Protein AF-A0A1B6JLX1-F1 (afdb_monomer_lite)

Foldseek 3Di:
DDLVVVQVVVVVVCVVVVNPPDGSDPVVSVVVCVVQQKDWDQQDEAPDPDDVVVVVVCVVVVCVVCPPPDPVPDDDDPDDDDDDPDDPRIDTDHPPDDRYHDD

Organism: NCBI:txid320908

Sequence (103 aa):
MSGPILQEKVQQFDFKLGHENFRASNEWLQNFKKRNELIFQKVCGENAKVDDGVCTEWKYKLPELTKGYEPENIYNADETELFLKCLPDKILSCKGDKCHGGK

Structure (mmCIF, N/CA/C/O backbone):
data_AF-A0A1B6JLX1-F1
#
_entry.id   AF-A0A1B6JLX1-F1
#
loop_
_atom_site.group_PDB
_atom_site.id
_atom_site.type_symbol
_atom_site.label_atom_id
_atom_site.label_alt_id
_atom_site.label_comp_id
_atom_site.label_asym_id
_atom_site.label_entity_id
_atom_site.label_seq_id
_atom_site.pdbx_PDB_ins_code
_atom_site.Cartn_x
_atom_site.Cartn_y
_atom_site.Cartn_z
_atom_site.occupancy
_atom_site.B_iso_or_equiv
_atom_site.auth_seq_id
_atom_site.auth_comp_id
_atom_site.auth_asym_id
_atom_site.auth_atom_id
_atom_site.pdbx_PDB_model_num
ATOM 1 N N . MET A 1 1 ? -12.224 0.620 6.899 1.00 56.28 1 MET A N 1
ATOM 2 C CA . MET A 1 1 ? -13.073 0.618 8.119 1.00 56.28 1 MET A CA 1
ATOM 3 C C . MET A 1 1 ? -12.340 1.363 9.226 1.00 56.28 1 MET A C 1
ATOM 5 O O . MET A 1 1 ? -11.205 1.004 9.516 1.00 56.28 1 MET A O 1
ATOM 9 N N . SER A 1 2 ? -12.920 2.427 9.791 1.00 68.88 2 SER A N 1
ATOM 10 C CA . SER A 1 2 ? -12.272 3.239 10.836 1.00 68.88 2 SER A CA 1
ATOM 11 C C . SER A 1 2 ? -12.553 2.687 12.243 1.00 68.88 2 SER A C 1
ATOM 13 O O . SER A 1 2 ? -13.519 1.953 12.450 1.00 68.88 2 SER A O 1
ATOM 15 N N . GLY A 1 3 ? -11.702 3.028 13.220 1.00 79.69 3 GLY A N 1
ATOM 16 C CA . GLY A 1 3 ? -11.872 2.626 14.626 1.00 79.69 3 GLY A CA 1
ATOM 17 C C . GLY A 1 3 ? -13.245 2.977 15.226 1.00 79.69 3 GLY A C 1
ATOM 18 O O . GLY A 1 3 ? -13.867 2.077 15.790 1.00 79.69 3 GLY A O 1
ATOM 19 N N . PRO A 1 4 ? -13.760 4.209 15.029 1.00 86.81 4 PRO A N 1
ATOM 20 C CA . PRO A 1 4 ? -15.072 4.614 15.537 1.00 86.81 4 PRO A CA 1
ATOM 21 C C . PRO A 1 4 ? -16.235 3.765 15.010 1.00 86.81 4 PRO A C 1
ATOM 23 O O . PRO A 1 4 ? -17.088 3.355 15.791 1.00 86.81 4 PRO A O 1
ATOM 26 N N . ILE A 1 5 ? -16.229 3.417 13.715 1.00 86.50 5 ILE A N 1
ATOM 27 C CA . ILE A 1 5 ? -17.277 2.572 13.113 1.00 86.50 5 ILE A CA 1
ATOM 28 C C . ILE A 1 5 ? -17.288 1.182 13.763 1.00 86.50 5 ILE A C 1
ATOM 30 O O . ILE A 1 5 ? -18.350 0.614 14.013 1.00 86.50 5 ILE A O 1
ATOM 34 N N . LEU A 1 6 ? -16.105 0.630 14.056 1.00 84.56 6 LEU A N 1
ATOM 35 C CA . LEU A 1 6 ? -15.990 -0.665 14.724 1.00 84.56 6 LEU A CA 1
ATOM 36 C C . LEU A 1 6 ? -16.550 -0.607 16.151 1.00 84.56 6 LEU A C 1
ATOM 38 O O . LEU A 1 6 ? -17.287 -1.500 16.558 1.00 84.56 6 LEU A O 1
ATOM 42 N N . GLN A 1 7 ? -16.214 0.447 16.898 1.00 89.81 7 GLN A N 1
ATOM 43 C CA . GLN A 1 7 ? -16.682 0.642 18.272 1.00 89.81 7 GLN A CA 1
ATOM 44 C C . GLN A 1 7 ? -18.205 0.785 18.327 1.00 89.81 7 GLN A C 1
ATOM 46 O O . GLN A 1 7 ? -18.845 0.128 19.144 1.00 89.81 7 GLN A O 1
ATOM 51 N N . GLU A 1 8 ? -18.785 1.573 17.420 1.00 90.19 8 GLU A N 1
ATOM 52 C CA . GLU A 1 8 ? -20.234 1.757 17.324 1.00 90.19 8 GLU A CA 1
ATOM 53 C C . GLU A 1 8 ? -20.948 0.446 16.968 1.00 90.19 8 GLU A C 1
ATOM 55 O O . GLU A 1 8 ? -21.927 0.069 17.612 1.00 90.19 8 GLU A O 1
ATOM 60 N N . LYS A 1 9 ? -20.430 -0.310 15.990 1.00 89.81 9 LYS A N 1
ATOM 61 C CA . LYS A 1 9 ? -21.012 -1.606 15.615 1.00 89.81 9 LYS A CA 1
ATOM 62 C C . LYS A 1 9 ? -20.998 -2.606 16.762 1.00 89.81 9 LYS A C 1
ATOM 64 O O . LYS A 1 9 ? -21.985 -3.308 16.957 1.00 89.81 9 LYS A O 1
ATOM 69 N N . VAL A 1 10 ? -19.910 -2.669 17.522 1.00 89.31 10 VAL A N 1
ATOM 70 C CA . VAL A 1 10 ? -19.810 -3.585 18.663 1.00 89.31 10 VAL A CA 1
ATOM 71 C C . VAL A 1 10 ? -20.774 -3.169 19.772 1.00 89.31 10 VAL A C 1
ATOM 73 O O . VAL A 1 10 ? -21.456 -4.035 20.304 1.00 89.31 10 VAL A O 1
ATOM 76 N N . GLN A 1 11 ? -20.925 -1.871 20.055 1.00 90.50 11 GLN A N 1
ATOM 77 C CA . GLN A 1 11 ? -21.941 -1.388 21.002 1.00 90.50 11 GLN A CA 1
ATOM 78 C C . GLN A 1 11 ? -23.370 -1.751 20.563 1.00 90.50 11 GLN A C 1
ATOM 80 O O . GLN A 1 11 ? -24.181 -2.158 21.388 1.00 90.50 11 GLN A O 1
ATOM 85 N N . GLN A 1 12 ? -23.678 -1.677 19.262 1.00 91.69 12 GLN A N 1
ATOM 86 C CA . GLN A 1 12 ? -24.979 -2.117 18.738 1.00 91.69 12 GLN A CA 1
ATOM 87 C C . GLN A 1 12 ? -25.225 -3.617 18.962 1.00 91.69 12 GLN A C 1
ATOM 89 O O . GLN A 1 12 ? -26.358 -4.014 19.231 1.00 91.69 12 GLN A O 1
ATOM 94 N N . PHE A 1 13 ? -24.199 -4.460 18.811 1.00 89.69 13 PHE A N 1
ATOM 95 C CA . PHE A 1 13 ? -24.317 -5.897 19.081 1.00 89.69 13 PHE A CA 1
ATOM 96 C C . PHE A 1 13 ? -24.469 -6.184 20.567 1.00 89.69 13 PHE A C 1
ATOM 98 O O . PHE A 1 13 ? -25.312 -6.988 20.943 1.00 89.69 13 PHE A O 1
ATOM 105 N N . ASP A 1 14 ? -23.692 -5.502 21.392 1.00 89.75 14 ASP A N 1
ATOM 106 C CA . ASP A 1 14 ? -23.705 -5.645 22.840 1.00 89.75 14 ASP A CA 1
ATOM 107 C C . ASP A 1 14 ? -25.083 -5.309 23.436 1.00 89.75 14 ASP A C 1
ATOM 109 O O . ASP A 1 14 ? -25.680 -6.131 24.135 1.00 89.75 14 ASP A O 1
ATOM 113 N N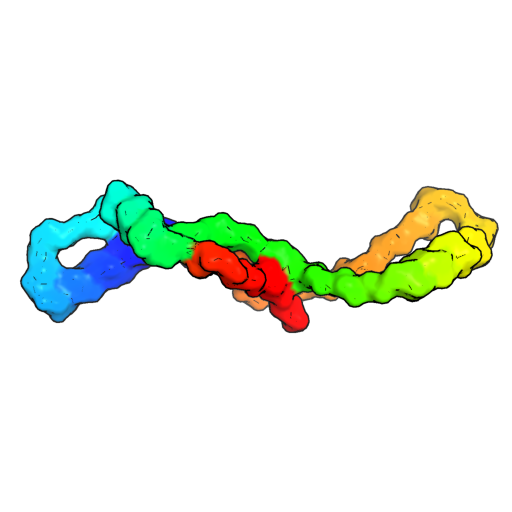 . PHE A 1 15 ? -25.671 -4.188 23.000 1.00 88.88 15 PHE A N 1
ATOM 114 C CA . PHE A 1 15 ? -27.047 -3.817 23.331 1.00 88.88 15 PHE A CA 1
ATOM 115 C C . PHE A 1 15 ? -28.058 -4.900 22.921 1.00 88.88 15 PHE A C 1
ATOM 117 O O . PHE A 1 15 ? -28.937 -5.268 23.695 1.00 88.88 15 PHE A O 1
ATOM 124 N N . LYS A 1 16 ? -27.923 -5.457 21.709 1.00 91.94 16 LYS A N 1
ATOM 125 C CA . LYS A 1 16 ? -28.809 -6.530 21.216 1.00 91.94 16 LYS A CA 1
ATOM 126 C C . LYS A 1 16 ? -28.649 -7.849 21.970 1.00 91.94 16 LYS A C 1
ATOM 128 O O . LYS A 1 16 ? -29.583 -8.643 21.979 1.00 91.94 16 LYS A O 1
ATOM 133 N N . LEU A 1 17 ? -27.480 -8.097 22.555 1.00 91.69 17 LEU A N 1
ATOM 134 C CA . LEU A 1 17 ? -27.187 -9.302 23.327 1.00 91.69 17 LEU A CA 1
ATOM 135 C C . LEU A 1 17 ? -27.582 -9.162 24.807 1.00 91.69 17 LEU A C 1
ATOM 137 O O . LEU A 1 17 ? -27.489 -10.141 25.541 1.00 91.69 17 LEU A O 1
ATOM 141 N N . GLY A 1 18 ? -28.055 -7.987 25.243 1.00 89.56 18 GLY A N 1
ATOM 142 C CA . GLY A 1 18 ? -28.487 -7.739 26.624 1.00 89.56 18 GLY A CA 1
ATOM 143 C C . GLY A 1 18 ? -27.341 -7.415 27.583 1.00 89.56 18 GLY A C 1
ATOM 144 O O . GLY A 1 18 ? -27.466 -7.594 28.792 1.00 89.56 18 GLY A O 1
ATOM 145 N N . HIS A 1 19 ? -26.206 -6.965 27.055 1.00 86.69 19 HIS A N 1
ATOM 146 C CA . HIS A 1 19 ? -25.069 -6.529 27.850 1.00 86.69 19 HIS A CA 1
ATOM 147 C C . HIS A 1 19 ? -25.174 -5.007 28.029 1.00 86.69 19 HIS A C 1
ATOM 149 O O . HIS A 1 19 ? -25.040 -4.247 27.079 1.00 86.69 19 HIS A O 1
ATOM 155 N N . GLU A 1 20 ? -25.470 -4.545 29.244 1.00 78.25 20 GLU A N 1
ATOM 156 C CA . GLU A 1 20 ? -25.707 -3.110 29.499 1.00 78.25 20 GLU A CA 1
ATOM 157 C C . GLU A 1 20 ? -24.434 -2.346 29.899 1.00 78.25 20 GLU A C 1
ATOM 159 O O . GLU A 1 20 ? -24.370 -1.123 29.801 1.00 78.25 20 GLU A O 1
ATOM 164 N N . ASN A 1 21 ? -23.404 -3.068 30.349 1.00 86.06 21 ASN A N 1
ATOM 165 C CA . ASN A 1 21 ? -22.213 -2.482 30.972 1.00 86.06 21 ASN A CA 1
ATOM 166 C C . ASN A 1 21 ? -20.961 -2.525 30.095 1.00 86.06 21 ASN A C 1
ATOM 168 O O . ASN A 1 21 ? -19.891 -2.092 30.534 1.00 86.06 21 ASN A O 1
ATOM 172 N N . PHE A 1 22 ? -21.037 -3.080 28.886 1.00 88.19 22 PHE A N 1
ATOM 173 C CA . PHE A 1 22 ? -19.861 -3.145 28.039 1.00 88.19 22 PHE A CA 1
ATOM 174 C C . PHE A 1 22 ? -19.643 -1.827 27.295 1.00 88.19 22 PHE A C 1
ATOM 176 O O . PHE A 1 22 ? -20.551 -1.141 26.829 1.00 88.19 22 PHE A O 1
ATOM 183 N N . ARG A 1 23 ? -18.368 -1.448 27.204 1.00 89.19 23 ARG A N 1
ATOM 184 C CA . ARG A 1 23 ? -17.936 -0.216 26.559 1.00 89.19 23 ARG A CA 1
ATOM 185 C C . ARG A 1 23 ? -16.841 -0.546 25.567 1.00 89.19 23 ARG A C 1
ATOM 187 O O . ARG A 1 23 ? -15.749 -0.956 25.953 1.00 89.19 23 ARG A O 1
ATOM 194 N N . ALA A 1 24 ? -17.104 -0.277 24.292 1.00 89.75 24 ALA A N 1
ATOM 195 C CA . ALA A 1 24 ? -16.098 -0.356 23.237 1.00 89.75 24 ALA A CA 1
ATOM 196 C C . ALA A 1 24 ? -15.096 0.815 23.337 1.00 89.75 24 ALA A C 1
ATOM 198 O O . ALA A 1 24 ? -15.029 1.672 22.457 1.00 89.75 24 ALA A O 1
ATOM 199 N N . SER A 1 25 ? -14.346 0.898 24.440 1.00 91.38 25 SER A N 1
ATOM 200 C CA . SER A 1 25 ? -13.336 1.934 24.667 1.00 91.38 25 SER A CA 1
ATOM 201 C C . SER A 1 25 ? -12.178 1.815 23.672 1.00 91.38 25 SER A C 1
ATOM 203 O O . SER A 1 25 ?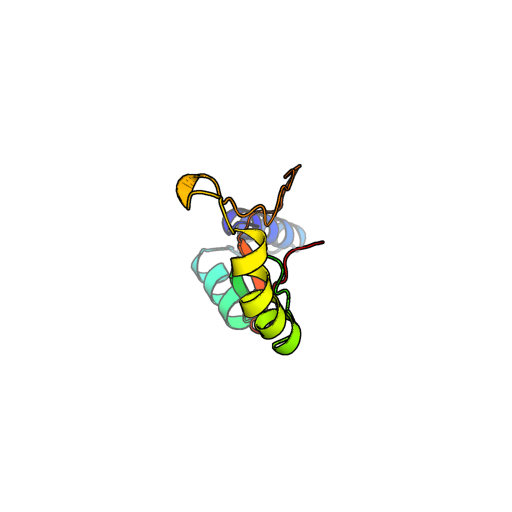 -12.023 0.810 22.970 1.00 91.38 25 SER A O 1
ATOM 205 N N . ASN A 1 26 ? -11.336 2.847 23.607 1.00 89.00 26 ASN A N 1
ATOM 206 C CA . ASN A 1 26 ? -10.126 2.792 22.789 1.00 89.00 26 ASN A CA 1
ATOM 207 C C . ASN A 1 26 ? -9.190 1.674 23.265 1.00 89.00 26 ASN A C 1
ATOM 209 O O . ASN A 1 26 ? -8.648 0.948 22.440 1.00 89.00 26 ASN A O 1
ATOM 213 N N . GLU A 1 27 ? -9.051 1.480 24.577 1.00 91.62 27 GLU A N 1
ATOM 214 C CA . GLU A 1 27 ? -8.237 0.404 25.159 1.00 91.62 27 GLU A CA 1
ATOM 215 C C . GLU A 1 27 ? -8.795 -0.975 24.815 1.00 91.62 27 GLU A C 1
ATOM 217 O O . GLU A 1 27 ? -8.033 -1.864 24.439 1.00 91.62 27 GLU A O 1
ATOM 222 N N . TRP A 1 28 ? -10.122 -1.146 24.872 1.00 91.12 28 TRP A N 1
ATOM 223 C CA . TRP A 1 28 ? -10.763 -2.382 24.437 1.00 91.12 28 TRP A CA 1
ATOM 224 C C . TRP A 1 28 ? -10.439 -2.674 22.971 1.00 91.12 28 TRP A C 1
ATOM 226 O O . TRP A 1 28 ? -10.004 -3.777 22.653 1.00 91.12 28 TRP A O 1
ATOM 236 N N . LEU A 1 29 ? -10.565 -1.675 22.089 1.00 89.62 29 LEU A N 1
ATOM 237 C CA . LEU A 1 29 ? -10.257 -1.833 20.669 1.00 89.62 29 LEU A CA 1
ATOM 238 C C . LEU A 1 29 ? -8.775 -2.176 20.438 1.00 89.62 29 LEU A C 1
ATOM 240 O O . LEU A 1 29 ? -8.472 -3.030 19.605 1.00 89.62 29 LEU A O 1
ATOM 244 N N . GLN A 1 30 ? -7.849 -1.539 21.161 1.00 88.31 30 GLN A N 1
ATOM 245 C CA . GLN A 1 30 ? -6.415 -1.845 21.067 1.00 88.31 30 GLN A CA 1
ATOM 246 C C . GLN A 1 30 ? -6.111 -3.271 21.546 1.00 88.31 30 GLN A C 1
ATOM 248 O O . GLN A 1 30 ? -5.424 -4.022 20.853 1.00 88.31 30 GLN A O 1
ATOM 253 N N . ASN A 1 31 ? -6.673 -3.682 22.685 1.00 90.06 31 ASN A N 1
ATOM 254 C CA . ASN A 1 31 ? -6.508 -5.032 23.223 1.00 90.06 31 ASN A CA 1
ATOM 255 C C . ASN A 1 31 ? -7.147 -6.093 22.325 1.00 90.06 31 ASN A C 1
ATOM 257 O O . ASN A 1 31 ? -6.555 -7.147 22.108 1.00 90.06 31 ASN A O 1
ATOM 261 N N . PHE A 1 32 ? -8.318 -5.809 21.757 1.00 87.19 32 PHE A N 1
ATOM 262 C CA . PHE A 1 32 ? -8.987 -6.675 20.794 1.00 87.19 32 PHE A CA 1
ATOM 263 C C . PHE A 1 32 ? -8.130 -6.880 19.544 1.00 87.19 32 PHE A C 1
ATOM 265 O O . PHE A 1 32 ? -7.917 -8.018 19.128 1.00 87.19 32 PHE A O 1
ATOM 272 N N . LYS A 1 33 ? -7.582 -5.798 18.978 1.00 86.81 33 LYS A N 1
ATOM 273 C CA . LYS A 1 33 ? -6.665 -5.886 17.837 1.00 86.81 33 LYS A CA 1
ATOM 274 C C . LYS A 1 33 ? -5.421 -6.695 18.177 1.00 86.81 33 LYS A C 1
ATOM 276 O O . LYS A 1 33 ? -5.065 -7.590 17.423 1.00 86.81 33 LYS A O 1
ATOM 281 N N . LYS A 1 34 ? -4.804 -6.436 19.333 1.00 86.69 34 LYS A N 1
ATOM 282 C CA . LYS A 1 34 ? -3.612 -7.158 19.796 1.00 86.69 34 LYS A CA 1
ATOM 283 C C . LYS A 1 34 ? -3.883 -8.651 19.999 1.00 86.69 34 LYS A C 1
ATOM 285 O O . LYS A 1 34 ? -3.077 -9.468 19.576 1.00 86.69 34 LYS A O 1
ATOM 290 N N . ARG A 1 35 ? -5.014 -9.006 20.619 1.00 88.88 35 ARG A N 1
ATOM 291 C CA . ARG A 1 35 ? -5.406 -10.399 20.890 1.00 88.88 35 ARG A CA 1
ATOM 292 C C . ARG A 1 35 ? -5.679 -11.193 19.613 1.00 88.88 35 ARG A C 1
ATOM 294 O O . ARG A 1 35 ? -5.390 -12.379 19.583 1.00 88.88 35 ARG A O 1
ATOM 301 N N . ASN A 1 36 ? -6.244 -10.546 18.596 1.00 84.19 36 ASN A N 1
ATOM 302 C CA . ASN A 1 36 ? -6.598 -11.180 17.324 1.00 84.19 36 ASN A CA 1
ATOM 303 C C . ASN A 1 36 ? -5.564 -10.912 16.218 1.00 84.19 36 ASN A C 1
ATOM 305 O O . ASN A 1 36 ? -5.856 -11.131 15.050 1.00 84.19 36 ASN A O 1
ATOM 309 N N . GLU A 1 37 ? -4.391 -10.377 16.575 1.00 84.75 37 GLU A N 1
ATOM 310 C CA . GLU A 1 37 ? -3.322 -10.016 15.637 1.00 84.75 37 GLU A CA 1
ATOM 311 C C . GLU A 1 37 ? -3.795 -9.167 14.439 1.00 84.75 37 GLU A C 1
ATOM 313 O O . GLU A 1 37 ? -3.287 -9.281 13.325 1.00 84.75 37 GLU A O 1
ATOM 318 N N . LEU A 1 38 ? -4.769 -8.283 14.670 1.00 82.19 38 LEU A N 1
ATOM 319 C CA . LEU A 1 38 ? -5.306 -7.384 13.655 1.00 82.19 38 LEU A CA 1
ATOM 320 C C . LEU A 1 38 ? -4.390 -6.174 13.513 1.00 82.19 38 LEU A C 1
ATOM 322 O O . LEU A 1 38 ? -4.223 -5.380 14.444 1.00 82.19 38 LEU A O 1
ATOM 326 N N . ILE A 1 39 ? -3.840 -6.001 12.320 1.00 77.56 39 ILE A N 1
ATOM 327 C CA . ILE A 1 39 ? -2.968 -4.888 11.971 1.00 77.56 39 ILE A CA 1
ATOM 328 C C . ILE A 1 39 ? -3.636 -3.985 10.938 1.00 77.56 39 ILE A C 1
ATOM 330 O O . ILE A 1 39 ? -4.420 -4.415 10.094 1.00 77.56 39 ILE A O 1
ATOM 334 N N . PHE A 1 40 ? -3.341 -2.691 11.036 1.00 70.81 40 PHE A N 1
ATOM 335 C CA . PHE A 1 40 ? -3.715 -1.724 10.013 1.00 70.81 40 PHE A CA 1
ATOM 336 C C . PHE A 1 40 ? -2.695 -1.841 8.883 1.00 70.81 40 PHE A C 1
ATOM 338 O O . PHE A 1 40 ? -1.575 -1.350 9.016 1.00 70.81 40 PHE A O 1
ATOM 345 N N . GLN A 1 41 ? -3.064 -2.523 7.803 1.00 68.12 41 GLN A N 1
ATOM 346 C CA . GLN A 1 41 ? -2.213 -2.630 6.624 1.00 68.12 41 GLN A CA 1
ATOM 347 C C . GLN A 1 41 ? -2.636 -1.580 5.602 1.00 68.12 41 GLN A C 1
ATOM 349 O O . GLN A 1 41 ? -3.828 -1.357 5.367 1.00 68.12 41 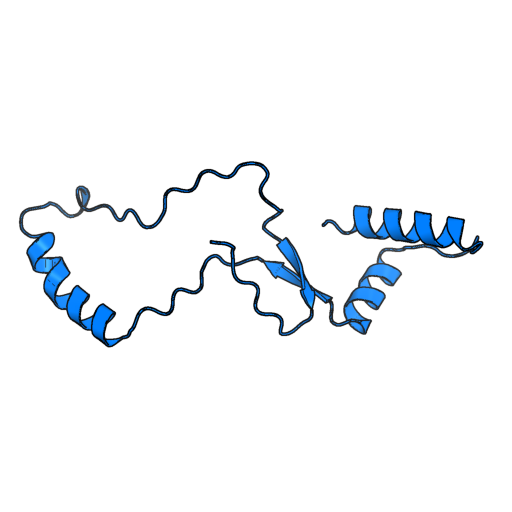GLN A O 1
ATOM 354 N N . LYS A 1 42 ? -1.643 -0.918 5.003 1.00 67.69 42 LYS A N 1
ATOM 355 C CA . LYS A 1 42 ? -1.865 -0.180 3.766 1.00 67.69 42 LYS A CA 1
ATOM 356 C C . LYS A 1 42 ? -1.983 -1.222 2.660 1.00 67.69 42 LYS A C 1
ATOM 358 O O . LYS A 1 42 ? -1.103 -2.072 2.548 1.00 67.69 42 LYS A O 1
ATOM 363 N N . VAL A 1 43 ? -3.055 -1.168 1.881 1.00 65.00 43 VAL A N 1
ATOM 364 C CA . VAL A 1 43 ? -3.123 -1.945 0.646 1.00 65.00 43 VAL A CA 1
ATOM 365 C C . VAL A 1 43 ? -2.066 -1.346 -0.277 1.00 65.00 43 VAL A C 1
ATOM 367 O O . VAL A 1 43 ? -2.164 -0.185 -0.673 1.00 65.00 43 VAL A O 1
ATOM 370 N N . CYS A 1 44 ? -0.994 -2.091 -0.517 1.00 59.88 44 CYS A N 1
ATOM 371 C CA . CYS A 1 44 ? -0.081 -1.781 -1.606 1.00 59.88 44 CYS A CA 1
ATOM 372 C C . CYS A 1 44 ? -0.719 -2.308 -2.897 1.00 59.88 44 CYS A C 1
ATOM 374 O O . CYS A 1 44 ? -1.454 -3.299 -2.845 1.00 59.88 44 CYS A O 1
ATOM 376 N N . GLY A 1 45 ? -0.474 -1.627 -4.021 1.00 62.88 45 GLY A N 1
ATOM 377 C CA . GLY A 1 45 ? -0.956 -2.046 -5.341 1.00 62.88 45 GLY A CA 1
ATOM 378 C C . GLY A 1 45 ? -0.475 -3.448 -5.734 1.00 62.88 45 GLY A C 1
ATOM 379 O O . GLY A 1 45 ? 0.109 -4.174 -4.921 1.00 62.88 45 GLY A O 1
ATOM 380 N N . GLU A 1 46 ? -0.734 -3.855 -6.975 1.00 61.19 46 GLU A N 1
ATOM 381 C CA . GLU A 1 46 ? -0.288 -5.162 -7.460 1.00 61.19 46 GLU A CA 1
ATOM 382 C C . GLU A 1 46 ? 1.209 -5.377 -7.195 1.00 61.19 46 GLU A C 1
ATOM 384 O O . GLU A 1 46 ? 2.070 -4.566 -7.532 1.00 61.19 46 GLU A O 1
ATOM 389 N N . ASN A 1 47 ? 1.532 -6.516 -6.582 1.00 57.19 47 ASN A N 1
ATOM 390 C CA . ASN A 1 47 ? 2.907 -6.981 -6.490 1.00 57.19 47 ASN A CA 1
ATOM 391 C C . ASN A 1 47 ? 3.194 -7.794 -7.754 1.00 57.19 47 ASN A C 1
ATOM 393 O O . ASN A 1 47 ? 3.194 -9.029 -7.727 1.00 57.19 47 ASN A O 1
ATOM 397 N N . ALA A 1 48 ? 3.335 -7.101 -8.883 1.00 60.12 48 ALA A N 1
ATOM 398 C CA . ALA A 1 48 ? 3.700 -7.731 -10.138 1.00 60.12 48 ALA A CA 1
ATOM 399 C C . ALA A 1 48 ? 5.143 -8.242 -10.023 1.00 60.12 48 ALA A C 1
ATOM 401 O O . ALA A 1 48 ? 6.111 -7.489 -10.118 1.00 60.12 48 ALA A O 1
ATOM 402 N N . LYS A 1 49 ? 5.302 -9.549 -9.791 1.00 66.88 49 LYS A N 1
ATOM 403 C CA . LYS A 1 49 ? 6.592 -10.214 -9.979 1.00 66.88 49 LYS A CA 1
ATOM 404 C C . LYS A 1 49 ? 6.848 -10.330 -11.477 1.00 66.88 49 LYS A C 1
ATOM 406 O O . LYS A 1 49 ? 6.420 -11.296 -12.103 1.00 66.88 49 LYS A O 1
ATOM 411 N N . VAL A 1 50 ? 7.517 -9.331 -12.039 1.00 72.38 50 VAL A N 1
ATOM 412 C CA . VAL A 1 50 ? 8.102 -9.435 -13.378 1.00 72.38 50 VAL A CA 1
ATOM 413 C C . VAL A 1 50 ? 9.316 -10.361 -13.295 1.00 72.38 50 VAL A C 1
ATOM 415 O O . VAL A 1 50 ? 10.076 -10.312 -12.329 1.00 72.38 50 VAL A O 1
ATOM 418 N N . ASP A 1 51 ? 9.467 -11.238 -14.284 1.00 86.12 51 ASP A N 1
ATOM 419 C CA . ASP A 1 51 ? 10.609 -12.144 -14.391 1.00 86.12 51 ASP A CA 1
ATOM 420 C C . ASP A 1 51 ? 11.928 -11.367 -14.579 1.00 86.12 51 ASP A C 1
ATOM 422 O O . ASP A 1 51 ? 12.001 -10.414 -15.361 1.00 86.12 51 ASP A O 1
ATOM 426 N N . ASP A 1 52 ? 12.988 -11.779 -13.878 1.00 85.31 52 ASP A N 1
ATOM 427 C CA . ASP A 1 52 ? 14.292 -11.100 -13.922 1.00 85.31 52 ASP A CA 1
ATOM 428 C C . ASP A 1 52 ? 14.931 -11.142 -15.324 1.00 85.31 52 ASP A C 1
ATOM 430 O O . ASP A 1 52 ? 15.664 -10.222 -15.711 1.00 85.31 52 ASP A O 1
ATOM 434 N N . GLY A 1 53 ? 14.634 -12.179 -16.114 1.00 89.19 53 GLY A N 1
ATOM 435 C CA . GLY A 1 53 ? 15.050 -12.296 -17.509 1.00 89.19 53 GLY A CA 1
ATOM 436 C C . GLY A 1 53 ? 14.383 -11.240 -18.386 1.00 89.19 53 GLY A C 1
ATOM 437 O O . GLY A 1 53 ? 15.070 -10.547 -19.136 1.00 89.19 53 GLY A O 1
ATOM 438 N N . VAL A 1 54 ? 13.076 -11.029 -18.208 1.00 86.62 54 VAL A N 1
ATOM 439 C CA . VAL A 1 54 ? 12.321 -9.964 -18.891 1.00 86.62 54 VAL A CA 1
ATOM 440 C C . VAL A 1 54 ? 12.871 -8.585 -18.517 1.00 86.62 54 VAL A C 1
ATOM 442 O O . VAL A 1 54 ? 13.141 -7.768 -19.397 1.00 86.62 54 VAL A O 1
ATOM 445 N N . CYS A 1 55 ? 13.134 -8.332 -17.231 1.00 87.00 55 CYS A N 1
ATOM 446 C CA . CYS A 1 55 ? 13.774 -7.089 -16.785 1.00 87.00 55 CYS A CA 1
ATOM 447 C C . CYS A 1 55 ? 15.139 -6.866 -17.453 1.00 87.00 55 CYS A C 1
ATOM 449 O O . CYS A 1 55 ? 15.485 -5.744 -17.826 1.00 87.00 55 CYS A O 1
ATOM 451 N N . THR A 1 56 ? 15.931 -7.928 -17.597 1.00 92.00 56 THR A N 1
ATOM 452 C CA . THR A 1 56 ? 17.258 -7.861 -18.218 1.00 92.00 56 THR A CA 1
ATOM 453 C C . THR A 1 56 ? 17.161 -7.582 -19.714 1.00 92.00 56 THR A C 1
ATOM 455 O O . THR A 1 56 ? 17.894 -6.741 -20.222 1.00 92.00 56 THR A O 1
ATOM 458 N N . GLU A 1 57 ? 16.221 -8.212 -20.414 1.00 93.81 57 GLU A N 1
ATOM 459 C CA . GLU A 1 57 ? 15.965 -7.972 -21.834 1.00 93.81 57 GLU A CA 1
ATOM 460 C C . GLU A 1 57 ? 15.564 -6.513 -22.107 1.00 93.81 57 GLU A C 1
ATOM 462 O O . GLU A 1 57 ? 16.129 -5.856 -22.987 1.00 93.81 57 GLU A O 1
ATOM 467 N N . TRP A 1 58 ? 14.640 -5.967 -21.311 1.00 91.62 58 TRP A N 1
ATOM 468 C CA . TRP A 1 58 ? 14.184 -4.585 -21.467 1.00 91.62 58 TRP A CA 1
ATOM 469 C C . TRP A 1 58 ? 15.281 -3.556 -21.197 1.00 91.62 58 TRP A C 1
ATOM 471 O O . TRP A 1 58 ? 15.300 -2.522 -21.863 1.00 91.62 58 TRP A O 1
ATOM 481 N N . LYS A 1 59 ? 16.254 -3.846 -20.319 1.00 91.50 59 LYS A N 1
ATOM 482 C CA . LYS A 1 59 ? 17.426 -2.970 -20.119 1.00 91.50 59 LYS A CA 1
ATOM 483 C C . LYS A 1 59 ? 18.238 -2.760 -21.398 1.00 91.50 59 LYS A C 1
ATOM 485 O O . LYS A 1 59 ? 18.813 -1.689 -21.563 1.00 91.50 59 LYS A O 1
ATOM 490 N N . TYR A 1 60 ? 18.280 -3.746 -22.295 1.00 93.12 60 TYR A N 1
ATOM 491 C CA . TYR A 1 60 ? 18.989 -3.625 -23.572 1.00 93.12 60 TYR A CA 1
ATOM 492 C C . TYR A 1 60 ? 18.122 -3.024 -24.682 1.00 93.12 60 TYR A C 1
ATOM 494 O O . TYR A 1 60 ? 18.648 -2.318 -25.537 1.00 93.12 60 TYR A O 1
ATOM 502 N N . LYS A 1 61 ? 16.804 -3.259 -24.658 1.00 93.81 61 LYS A N 1
ATOM 503 C CA . LYS A 1 61 ? 15.865 -2.726 -25.662 1.00 93.81 61 LYS A CA 1
ATOM 504 C C . LYS A 1 61 ? 15.518 -1.253 -25.452 1.00 93.81 61 LYS A C 1
ATOM 506 O O . LYS A 1 61 ? 15.330 -0.522 -26.422 1.00 93.81 61 LYS A O 1
ATOM 511 N N . LEU A 1 62 ? 15.430 -0.807 -24.198 1.00 92.44 62 LEU A N 1
ATOM 512 C CA . LEU A 1 62 ? 14.972 0.542 -23.864 1.00 92.44 62 LEU A CA 1
ATOM 513 C C . LEU A 1 62 ? 15.845 1.652 -24.487 1.00 92.44 62 LEU A C 1
ATOM 515 O O . LEU A 1 62 ? 15.265 2.552 -25.088 1.00 92.44 62 LEU A O 1
ATOM 519 N N . PRO A 1 63 ? 17.195 1.582 -24.457 1.00 93.44 63 PRO A N 1
ATOM 520 C CA . PRO A 1 63 ? 18.042 2.608 -25.071 1.00 93.44 63 PRO A CA 1
ATOM 521 C C . PRO A 1 63 ? 17.860 2.744 -26.588 1.00 93.44 63 PRO A C 1
ATOM 523 O O . PRO A 1 63 ? 18.015 3.837 -27.129 1.00 93.44 63 PRO A O 1
ATOM 526 N N . GLU A 1 64 ? 17.547 1.644 -27.279 1.00 94.81 64 GLU A N 1
ATOM 527 C CA . GLU A 1 64 ? 17.273 1.661 -28.718 1.00 94.81 64 GLU A CA 1
ATOM 528 C C . GLU A 1 64 ? 15.920 2.317 -29.015 1.00 94.81 64 GLU A C 1
ATOM 530 O O . GLU A 1 64 ? 15.828 3.149 -29.915 1.00 94.81 64 GLU A O 1
ATOM 535 N N . LEU A 1 65 ? 14.896 2.011 -28.213 1.00 92.81 65 LEU A N 1
ATOM 536 C CA . LEU A 1 65 ? 13.555 2.592 -28.343 1.00 92.81 65 LEU A CA 1
ATOM 537 C C . LEU A 1 65 ? 13.521 4.092 -28.034 1.00 92.81 65 LEU A C 1
ATOM 539 O O . LEU A 1 65 ? 12.776 4.834 -28.666 1.00 92.81 65 LEU A O 1
ATOM 543 N N . THR A 1 66 ? 14.333 4.550 -27.082 1.00 94.31 66 THR A N 1
ATOM 544 C CA . THR A 1 66 ? 14.412 5.967 -26.702 1.00 94.31 66 THR A CA 1
ATOM 545 C C . THR A 1 66 ? 15.414 6.760 -27.541 1.00 94.31 66 THR A C 1
ATOM 547 O O . THR A 1 66 ? 15.647 7.941 -27.284 1.00 94.31 66 THR A O 1
ATOM 550 N N . LYS A 1 67 ? 16.049 6.137 -28.538 1.00 95.00 67 LYS A N 1
ATOM 551 C CA . LYS A 1 67 ? 17.079 6.785 -29.349 1.00 95.00 67 LYS A CA 1
ATOM 552 C C . LYS A 1 67 ? 16.493 7.947 -30.154 1.00 95.00 67 LYS A C 1
ATOM 554 O O . LYS A 1 67 ? 15.557 7.770 -30.924 1.00 95.00 67 LYS A O 1
ATOM 559 N N . GLY A 1 68 ? 17.105 9.124 -30.027 1.00 94.62 68 GLY A N 1
ATOM 560 C CA . GLY A 1 68 ? 16.677 10.337 -30.735 1.00 94.62 68 GLY A CA 1
ATOM 561 C C . GLY A 1 68 ? 15.576 11.130 -30.027 1.00 94.62 68 GLY A C 1
ATOM 562 O O . GLY A 1 68 ? 15.182 12.176 -30.534 1.00 94.62 68 GLY A O 1
ATOM 563 N N . TYR A 1 69 ? 15.118 10.671 -28.859 1.00 95.00 69 TYR A N 1
ATOM 564 C CA . TYR A 1 69 ? 14.271 11.452 -27.966 1.00 95.00 69 TYR A CA 1
ATOM 565 C C . TYR A 1 69 ? 15.125 12.119 -26.889 1.00 95.00 69 TYR A C 1
ATOM 567 O O . TYR A 1 69 ? 15.984 11.481 -26.281 1.00 95.00 69 TYR A O 1
ATOM 575 N N . GLU A 1 70 ? 14.862 13.399 -26.630 1.00 95.31 70 GLU A N 1
ATOM 576 C CA . GLU A 1 70 ? 15.403 14.064 -25.445 1.00 95.31 70 GLU A CA 1
ATOM 577 C C . GLU A 1 70 ? 14.816 13.426 -24.175 1.00 95.31 70 GLU A C 1
ATOM 579 O O . GLU A 1 70 ? 13.633 13.066 -24.178 1.00 95.31 70 GLU A O 1
ATOM 584 N N . PRO A 1 71 ? 15.581 13.328 -23.073 1.00 91.50 71 PRO A N 1
ATOM 585 C CA . PRO A 1 71 ? 15.106 12.730 -21.824 1.00 91.50 71 PRO A CA 1
ATOM 586 C C . PRO A 1 71 ? 13.786 13.317 -21.305 1.00 91.50 71 PRO A C 1
ATOM 588 O O . PRO A 1 71 ? 12.964 12.597 -20.748 1.00 91.50 71 PRO A O 1
ATOM 591 N N . GLU A 1 72 ? 13.557 14.611 -21.535 1.00 94.31 72 GLU A N 1
ATOM 592 C CA . GLU A 1 72 ? 12.350 15.350 -21.134 1.00 94.31 72 GLU A CA 1
ATOM 593 C C . GLU A 1 72 ? 11.077 14.901 -21.873 1.00 94.31 72 GLU A C 1
ATOM 595 O O . GLU A 1 72 ? 9.966 15.177 -21.421 1.00 94.31 72 GLU A O 1
ATOM 600 N N . ASN A 1 73 ? 11.236 14.202 -23.001 1.00 93.69 73 ASN A N 1
ATOM 601 C CA . ASN A 1 73 ? 10.152 13.687 -23.837 1.00 93.69 73 ASN A CA 1
ATOM 602 C C . ASN A 1 73 ? 9.884 12.188 -23.617 1.00 93.69 73 ASN A C 1
ATOM 604 O O . ASN A 1 73 ? 9.079 11.595 -24.336 1.00 93.69 73 ASN A O 1
ATOM 608 N N . ILE A 1 74 ? 10.561 11.558 -22.654 1.00 92.38 74 ILE A N 1
ATOM 609 C CA . ILE A 1 74 ? 10.386 10.142 -22.327 1.00 92.38 74 ILE A CA 1
ATOM 610 C C . ILE A 1 74 ? 9.544 10.046 -21.056 1.00 92.38 74 ILE A C 1
ATOM 612 O O . ILE A 1 74 ? 10.007 10.363 -19.962 1.00 92.38 74 ILE A O 1
ATOM 616 N N . TYR A 1 75 ? 8.307 9.575 -21.198 1.00 88.00 75 TYR A N 1
ATOM 617 C CA . TYR A 1 75 ? 7.369 9.410 -20.088 1.00 88.00 75 TYR A CA 1
ATOM 618 C C . TYR A 1 75 ? 7.085 7.929 -19.851 1.00 88.00 75 TYR A C 1
ATOM 620 O O . TYR A 1 75 ? 6.884 7.176 -20.805 1.00 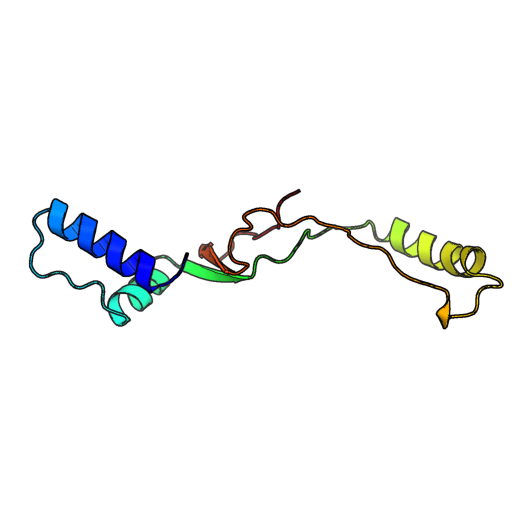88.00 75 TYR A O 1
ATOM 628 N N . ASN A 1 76 ? 7.031 7.510 -18.586 1.00 86.81 76 ASN A N 1
ATOM 629 C CA . ASN A 1 76 ? 6.438 6.227 -18.240 1.00 86.81 76 ASN A CA 1
ATOM 630 C C . ASN A 1 76 ? 4.923 6.402 -18.062 1.00 86.81 76 ASN A C 1
ATOM 632 O O . ASN A 1 76 ? 4.457 7.348 -17.433 1.00 86.81 76 ASN A O 1
ATOM 636 N N . ALA A 1 77 ? 4.152 5.476 -18.617 1.00 82.75 77 ALA A N 1
ATOM 637 C CA . ALA A 1 77 ? 2.728 5.352 -18.349 1.00 82.75 77 ALA A CA 1
ATOM 638 C C . ALA A 1 77 ? 2.511 3.940 -17.810 1.00 82.75 77 ALA A C 1
ATOM 640 O O . ALA A 1 77 ? 2.393 2.994 -18.583 1.00 82.75 77 ALA A O 1
ATOM 641 N N . ASP A 1 78 ? 2.584 3.806 -16.488 1.00 74.94 78 ASP A N 1
ATOM 642 C CA . ASP A 1 78 ? 2.498 2.510 -15.804 1.00 74.94 78 ASP A CA 1
ATOM 643 C C . ASP A 1 78 ? 1.038 2.131 -15.514 1.00 74.94 78 ASP A C 1
ATOM 645 O O . ASP A 1 78 ? 0.649 0.977 -15.648 1.00 74.94 78 ASP A O 1
ATOM 649 N N . GLU A 1 79 ? 0.192 3.120 -15.201 1.00 69.81 79 GLU A N 1
ATOM 650 C CA . GLU A 1 79 ? -1.202 2.876 -14.842 1.00 69.81 79 GLU A CA 1
ATOM 651 C C . GLU A 1 79 ? -2.089 4.102 -15.112 1.00 69.81 79 GLU A C 1
ATOM 653 O O . GLU A 1 79 ? -1.721 5.244 -14.824 1.00 69.81 79 GLU A O 1
ATOM 658 N N . THR A 1 80 ? -3.288 3.866 -15.648 1.00 64.19 80 THR A N 1
ATOM 659 C CA . THR A 1 80 ? -4.383 4.845 -15.663 1.00 64.19 80 THR A CA 1
ATOM 660 C C . THR A 1 80 ? -5.617 4.177 -15.079 1.00 64.19 80 THR A C 1
ATOM 662 O O . THR A 1 80 ? -6.260 3.382 -15.764 1.00 64.19 80 THR A O 1
ATOM 665 N N . GLU A 1 81 ? -5.955 4.493 -13.831 1.00 69.12 81 GLU A N 1
ATOM 666 C CA . GLU A 1 81 ? -7.089 3.874 -13.142 1.00 69.12 81 GLU A CA 1
ATOM 667 C C . GLU A 1 81 ? -8.181 4.900 -12.804 1.00 69.12 81 GLU A C 1
ATOM 669 O O . GLU A 1 81 ? -7.911 6.044 -12.425 1.00 69.12 81 GLU A O 1
ATOM 674 N N . LEU A 1 82 ? -9.444 4.491 -12.964 1.00 64.19 82 LEU A N 1
ATOM 675 C CA . LEU A 1 82 ? -10.614 5.285 -12.604 1.00 64.19 82 LEU A CA 1
ATOM 676 C C . LEU A 1 82 ? -11.204 4.762 -11.290 1.00 64.19 82 LEU A C 1
ATOM 678 O O . LEU A 1 82 ? -11.940 3.778 -11.255 1.00 64.19 82 LEU A O 1
ATOM 682 N N . PHE A 1 83 ? -10.923 5.471 -10.204 1.00 62.19 83 PHE A N 1
ATOM 683 C CA . PHE A 1 83 ? -11.358 5.093 -8.865 1.00 62.19 83 PHE A CA 1
ATOM 684 C C . PHE A 1 83 ? -12.820 5.496 -8.584 1.00 62.19 83 PHE A C 1
ATOM 686 O O . PHE A 1 83 ? -13.102 6.603 -8.121 1.00 62.19 83 PHE A O 1
ATOM 693 N N . LEU A 1 84 ? -13.777 4.590 -8.827 1.00 52.22 84 LEU A N 1
ATOM 694 C CA . LEU A 1 84 ? -15.189 4.777 -8.460 1.00 52.22 84 LEU A CA 1
ATOM 695 C C . LEU A 1 84 ? -15.541 3.965 -7.199 1.00 52.22 84 LEU A C 1
ATOM 697 O O . LEU A 1 84 ? -15.586 2.740 -7.236 1.00 52.22 84 LEU A O 1
ATOM 701 N N . LYS A 1 85 ? -15.871 4.653 -6.093 1.00 61.69 85 LYS A N 1
ATOM 702 C CA . LYS A 1 85 ? -16.221 4.059 -4.775 1.00 61.69 85 LYS A CA 1
ATOM 703 C C . LYS A 1 85 ? -15.098 3.236 -4.126 1.00 61.69 85 LYS A C 1
ATOM 705 O O . LYS A 1 85 ? -15.359 2.208 -3.500 1.00 61.69 85 LYS A O 1
ATOM 710 N N . CYS A 1 86 ? -13.859 3.692 -4.248 1.00 60.12 86 CYS A N 1
ATOM 711 C CA . CYS A 1 86 ? -12.716 2.949 -3.734 1.00 60.12 86 CYS A CA 1
ATOM 712 C C . CYS A 1 86 ? -12.754 2.788 -2.220 1.00 60.12 86 CYS A C 1
ATOM 714 O O . CYS A 1 86 ? -13.120 3.695 -1.465 1.00 60.12 86 CYS A O 1
ATOM 716 N N . LEU A 1 87 ? -12.390 1.581 -1.793 1.00 61.41 87 LEU A N 1
ATOM 717 C CA . LEU A 1 87 ? -12.180 1.277 -0.391 1.00 61.41 87 LEU A CA 1
ATOM 718 C C . LEU A 1 87 ? -11.042 2.158 0.140 1.00 61.41 87 LEU A C 1
ATOM 720 O O . LEU A 1 87 ? -10.117 2.472 -0.603 1.00 61.41 87 LEU A O 1
ATOM 724 N N . PRO A 1 88 ? -11.082 2.554 1.421 1.00 62.12 88 PRO A N 1
ATOM 725 C CA . PRO A 1 88 ? -9.975 3.290 2.010 1.00 62.12 88 PRO A CA 1
ATOM 726 C C . PRO A 1 88 ? -8.683 2.472 1.898 1.00 62.12 88 PRO A C 1
ATOM 728 O O . PRO A 1 88 ? -8.681 1.298 2.266 1.00 62.12 88 PRO A O 1
ATOM 731 N N . ASP A 1 89 ? -7.583 3.127 1.514 1.00 60.56 89 ASP A N 1
ATOM 732 C CA . ASP A 1 89 ? -6.229 2.559 1.317 1.00 60.56 89 ASP A CA 1
ATOM 733 C C . ASP A 1 89 ? -5.670 1.794 2.527 1.00 60.56 89 ASP A C 1
ATOM 735 O O . ASP A 1 89 ? -4.593 1.200 2.481 1.00 60.56 89 ASP A O 1
ATOM 739 N N . LYS A 1 90 ? -6.368 1.875 3.659 1.00 63.09 90 LYS A N 1
ATOM 740 C CA . LYS A 1 90 ? -6.017 1.271 4.932 1.00 63.09 90 LYS A CA 1
ATOM 741 C C . LYS A 1 90 ? -7.140 0.343 5.375 1.00 63.09 90 LYS A C 1
ATOM 743 O O . LYS A 1 90 ? -8.227 0.792 5.764 1.00 63.09 90 LYS A O 1
ATOM 748 N N . ILE A 1 91 ? -6.842 -0.949 5.368 1.00 69.31 91 ILE A N 1
ATOM 749 C CA . ILE A 1 91 ? -7.744 -1.995 5.842 1.00 69.31 91 ILE A CA 1
ATOM 750 C C . ILE A 1 91 ? -7.201 -2.633 7.118 1.00 69.31 91 ILE A C 1
ATOM 752 O O . ILE A 1 91 ? -6.004 -2.614 7.406 1.00 69.31 91 ILE A O 1
ATOM 756 N N . LEU A 1 92 ? -8.118 -3.173 7.913 1.00 70.94 92 LEU A N 1
ATOM 757 C CA . LEU A 1 92 ? -7.774 -4.013 9.048 1.00 70.94 92 LEU A CA 1
ATOM 758 C C . LEU A 1 92 ? -7.587 -5.436 8.504 1.00 70.94 92 LEU A C 1
ATOM 760 O O . LEU A 1 92 ? -8.549 -5.989 7.978 1.00 70.94 92 LEU A O 1
ATOM 764 N N . SER A 1 93 ? -6.382 -5.993 8.600 1.00 70.06 93 SER A N 1
ATOM 765 C CA . SER A 1 93 ? -6.064 -7.353 8.136 1.00 70.06 93 SER A CA 1
ATOM 766 C C . SER A 1 93 ? -5.416 -8.154 9.256 1.00 70.06 93 SER A C 1
ATOM 768 O O . SER A 1 93 ? -4.821 -7.568 10.166 1.00 70.06 93 SER A O 1
ATOM 770 N N . CYS A 1 94 ? -5.492 -9.481 9.196 1.00 72.81 94 CYS A N 1
ATOM 771 C CA . CYS A 1 94 ? -4.736 -10.321 10.112 1.00 72.81 94 CYS A CA 1
ATOM 772 C C . CYS A 1 94 ? -3.240 -10.215 9.791 1.00 72.81 94 CYS A C 1
ATOM 774 O O . CYS A 1 94 ? -2.813 -9.989 8.653 1.00 72.81 94 CYS A O 1
ATOM 776 N N . LYS A 1 95 ? -2.411 -10.326 10.824 1.00 66.56 95 LYS A N 1
ATOM 777 C CA . LYS A 1 95 ? -0.960 -10.332 10.680 1.00 66.56 95 LYS A CA 1
ATOM 778 C C . LYS A 1 95 ? -0.530 -11.536 9.836 1.00 66.56 95 LYS A C 1
ATOM 780 O O . LYS A 1 95 ? -0.809 -12.673 10.191 1.00 66.56 95 LYS A O 1
ATOM 785 N N . GLY A 1 96 ? 0.176 -11.270 8.736 1.00 64.50 96 GLY A N 1
ATOM 786 C CA . GLY A 1 96 ? 0.633 -12.297 7.790 1.00 64.50 96 GLY A CA 1
ATOM 787 C C . GLY A 1 96 ? -0.245 -12.448 6.546 1.00 64.50 96 GLY A C 1
ATOM 788 O O . GLY A 1 96 ? 0.195 -13.0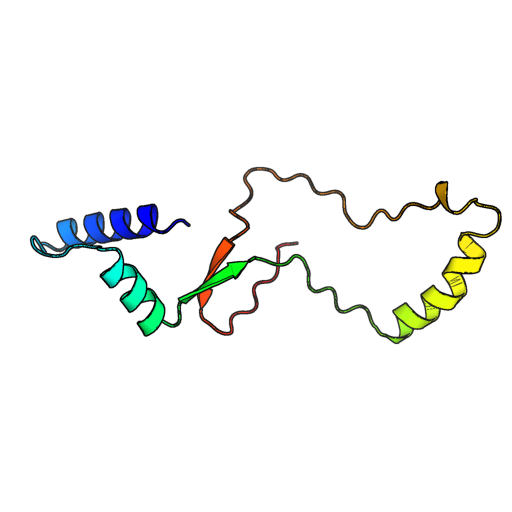76 5.583 1.00 64.50 96 GLY A O 1
ATOM 789 N N . ASP A 1 97 ? -1.424 -11.821 6.516 1.00 67.62 97 ASP A N 1
ATOM 790 C CA . ASP A 1 97 ? -2.212 -11.734 5.291 1.00 67.62 97 ASP A CA 1
ATOM 791 C C . ASP A 1 97 ? -1.469 -10.895 4.258 1.00 67.62 97 ASP A C 1
ATOM 793 O O . ASP A 1 97 ? -0.990 -9.791 4.545 1.00 67.62 97 ASP A O 1
ATOM 797 N N . LYS A 1 98 ? -1.405 -11.414 3.034 1.00 61.41 98 LYS A N 1
ATOM 798 C CA . LYS A 1 98 ? -0.916 -10.648 1.897 1.00 61.41 98 LYS A CA 1
ATOM 799 C C . LYS A 1 98 ? -2.026 -9.705 1.426 1.00 61.41 98 LYS A C 1
ATOM 801 O O . LYS A 1 98 ? -2.998 -10.147 0.816 1.00 61.41 98 LYS A O 1
ATOM 806 N N . CYS A 1 99 ? -1.879 -8.412 1.697 1.00 59.22 99 CYS A N 1
ATOM 807 C CA . CYS A 1 99 ? -2.735 -7.380 1.121 1.00 59.22 99 CYS A CA 1
ATOM 808 C C . CYS A 1 99 ? -2.256 -7.058 -0.300 1.00 59.22 99 CYS A C 1
ATOM 810 O O . C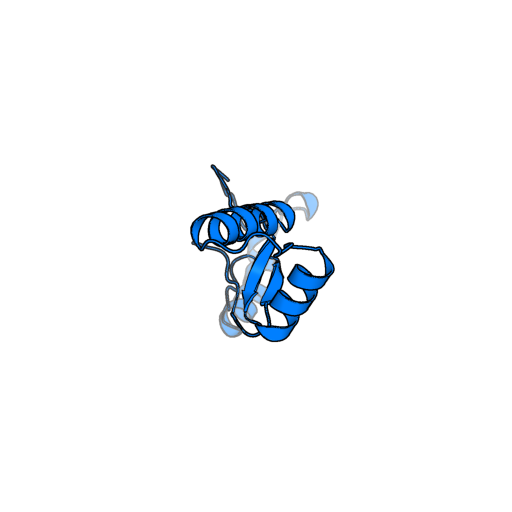YS A 1 99 ? -1.341 -6.258 -0.476 1.00 59.22 99 CYS A O 1
ATOM 812 N N . HIS A 1 100 ? -2.857 -7.703 -1.298 1.00 58.69 100 HIS A N 1
ATOM 813 C CA . HIS A 1 100 ? -2.696 -7.329 -2.702 1.00 58.69 100 HIS A CA 1
ATOM 814 C C . HIS A 1 100 ? -3.865 -6.419 -3.098 1.00 58.69 100 HIS A C 1
ATOM 816 O O . HIS A 1 100 ? -5.005 -6.695 -2.709 1.00 58.69 100 HIS A O 1
ATOM 822 N N . GLY A 1 101 ? -3.586 -5.346 -3.841 1.00 53.88 101 GLY A N 1
ATOM 823 C CA . GLY A 1 101 ? -4.614 -4.574 -4.543 1.00 53.88 101 GLY A CA 1
ATOM 824 C C . GLY A 1 101 ? -5.424 -5.449 -5.507 1.00 53.88 101 GLY A C 1
ATOM 825 O O . GLY A 1 101 ? -4.985 -6.536 -5.888 1.00 53.88 101 GLY A O 1
ATOM 826 N N . GLY A 1 102 ? -6.640 -5.008 -5.832 1.00 49.72 102 GLY A N 1
ATOM 827 C CA . GLY A 1 102 ? -7.486 -5.677 -6.822 1.00 49.72 102 GLY A CA 1
ATOM 828 C C . GLY A 1 102 ? -6.938 -5.525 -8.244 1.00 49.72 102 GLY A C 1
ATOM 829 O O . GLY A 1 102 ? -6.119 -4.648 -8.489 1.00 49.72 102 GLY A O 1
ATOM 830 N N . LYS A 1 103 ? -7.408 -6.400 -9.135 1.00 41.09 103 LYS A N 1
ATOM 831 C CA . LYS A 1 103 ? -7.310 -6.260 -10.594 1.00 41.09 103 LYS A CA 1
ATOM 832 C C . LYS A 1 103 ? -8.382 -5.322 -11.131 1.00 41.09 103 LYS A C 1
ATOM 834 O O . LYS A 1 103 ? -9.468 -5.305 -10.502 1.00 41.09 103 LYS A O 1
#

Secondary structure (DSSP, 8-state):
--HHHHHHHHHHHHHHHT-SS----HHHHHHHHHHTTEEEEE-B-------HHHHHHHHHHHHHHTTTS-GGG----------SSPPPSEEEEETT---BPP-

InterPro domains:
  IPR006600 HTH CenpB-type DNA-binding domain [PF03221] (2-41)
  IPR006600 HTH CenpB-type DNA-binding domain [PS51253] (1-42)
  IPR009057 Homedomain-like superfamily [SSF46689] (1-36)
  IPR050863 Centromere and Transposable Element-Derived Protein [PTHR19303] (2-95)

Radius of gyration: 23.21 Å; chains: 1; bounding box: 48×28×62 Å

pLDDT: mean 79.46, std 13.64, range [41.09, 95.31]